Protein AF-A0A7V7E6Z4-F1 (afdb_monomer_lite)

Structure (mmCIF, N/CA/C/O backbone):
data_AF-A0A7V7E6Z4-F1
#
_entry.id   AF-A0A7V7E6Z4-F1
#
loop_
_atom_site.group_PDB
_atom_site.id
_atom_site.type_symbol
_atom_site.label_atom_id
_atom_site.label_alt_id
_atom_site.label_comp_id
_atom_site.label_asym_id
_atom_site.label_entity_id
_atom_site.label_seq_id
_atom_site.pdbx_PDB_ins_code
_atom_site.Cartn_x
_atom_site.Cartn_y
_atom_site.Cartn_z
_atom_site.occupancy
_atom_site.B_iso_or_equiv
_atom_site.auth_seq_id
_atom_site.auth_comp_id
_atom_site.auth_asym_id
_atom_site.auth_atom_id
_atom_site.pdbx_PDB_model_num
ATOM 1 N N . MET A 1 1 ? 14.944 0.141 -25.190 1.00 59.06 1 MET A N 1
ATOM 2 C CA . MET A 1 1 ? 13.803 0.127 -24.250 1.00 59.06 1 MET A CA 1
ATOM 3 C C . MET A 1 1 ? 12.554 0.347 -25.091 1.00 59.06 1 MET A C 1
ATOM 5 O O . MET A 1 1 ? 12.454 1.395 -25.713 1.00 59.06 1 MET A O 1
ATOM 9 N N . THR A 1 2 ? 11.720 -0.678 -25.270 1.00 79.50 2 THR A N 1
ATOM 10 C CA . THR A 1 2 ? 10.551 -0.636 -26.170 1.00 79.50 2 THR A CA 1
ATOM 11 C C . THR A 1 2 ? 9.399 0.134 -25.519 1.00 79.50 2 THR A C 1
ATOM 13 O O . THR A 1 2 ? 9.323 0.200 -24.290 1.00 79.50 2 THR A O 1
ATOM 16 N N . ALA A 1 3 ? 8.516 0.740 -26.319 1.00 80.12 3 ALA A N 1
ATOM 17 C CA . ALA A 1 3 ? 7.389 1.536 -25.821 1.00 80.12 3 ALA A CA 1
ATOM 18 C C . ALA A 1 3 ? 6.503 0.749 -24.831 1.00 80.12 3 ALA A C 1
ATOM 20 O O . ALA A 1 3 ? 6.040 1.303 -23.835 1.00 80.12 3 ALA A O 1
ATOM 21 N N . ASP A 1 4 ? 6.371 -0.563 -25.032 1.00 82.62 4 ASP A N 1
ATOM 22 C CA . ASP A 1 4 ? 5.594 -1.467 -24.176 1.00 82.62 4 ASP A CA 1
ATOM 23 C C . ASP A 1 4 ? 6.121 -1.527 -22.737 1.00 82.62 4 ASP A C 1
ATOM 25 O O . ASP A 1 4 ? 5.346 -1.563 -21.780 1.00 82.62 4 ASP A O 1
ATOM 29 N N . ALA A 1 5 ? 7.444 -1.477 -22.562 1.00 79.00 5 ALA A N 1
ATOM 30 C CA . ALA A 1 5 ? 8.064 -1.508 -21.241 1.00 79.00 5 ALA A CA 1
ATOM 31 C C . ALA A 1 5 ? 7.759 -0.230 -20.445 1.00 79.00 5 ALA A C 1
ATOM 33 O O . ALA A 1 5 ? 7.537 -0.286 -19.236 1.00 79.00 5 ALA A O 1
ATOM 34 N N . ILE A 1 6 ? 7.704 0.922 -21.121 1.00 83.00 6 ILE A N 1
ATOM 35 C CA . ILE A 1 6 ? 7.356 2.203 -20.494 1.00 83.00 6 ILE A CA 1
ATOM 36 C C . ILE A 1 6 ? 5.897 2.171 -20.034 1.00 83.00 6 ILE A C 1
ATOM 38 O O . ILE A 1 6 ? 5.609 2.532 -18.892 1.00 83.00 6 ILE A O 1
ATOM 42 N N . VAL A 1 7 ? 4.990 1.676 -20.881 1.00 87.25 7 VAL A N 1
ATOM 43 C CA . VAL A 1 7 ? 3.567 1.538 -20.536 1.00 87.25 7 VAL A CA 1
ATOM 44 C C . VAL A 1 7 ? 3.386 0.627 -19.321 1.00 87.25 7 VAL A C 1
ATOM 46 O O . VAL A 1 7 ? 2.664 0.994 -18.396 1.00 87.25 7 VAL A O 1
ATOM 49 N N . GLN A 1 8 ? 4.082 -0.512 -19.264 1.00 81.81 8 GLN A N 1
ATOM 50 C CA . GLN A 1 8 ? 4.016 -1.428 -18.118 1.00 81.81 8 GLN A CA 1
ATOM 51 C C . GLN A 1 8 ? 4.528 -0.791 -16.823 1.00 81.81 8 GLN A C 1
ATOM 53 O O . GLN A 1 8 ? 3.911 -0.957 -15.772 1.00 81.81 8 GLN A O 1
ATOM 58 N N . VAL A 1 9 ? 5.629 -0.039 -16.887 1.00 83.00 9 VAL A N 1
ATOM 59 C CA . VAL A 1 9 ? 6.208 0.658 -15.729 1.00 83.00 9 VAL A CA 1
ATOM 60 C C . VAL A 1 9 ? 5.263 1.739 -15.207 1.00 83.00 9 VAL A C 1
ATOM 62 O O . VAL A 1 9 ? 4.999 1.794 -14.004 1.00 83.00 9 VAL A O 1
ATOM 65 N N . VAL A 1 10 ? 4.710 2.567 -16.096 1.00 84.81 10 VAL A N 1
ATOM 66 C CA . VAL A 1 10 ? 3.768 3.630 -15.714 1.00 84.81 10 VAL A CA 1
ATOM 67 C C . VAL A 1 10 ? 2.474 3.029 -15.168 1.00 84.81 10 VAL A C 1
ATOM 69 O O . VAL A 1 10 ? 2.009 3.444 -14.106 1.00 84.81 10 VAL A O 1
ATOM 72 N N . ALA A 1 11 ? 1.917 2.015 -15.833 1.00 83.69 11 ALA A N 1
ATOM 73 C CA . ALA A 1 11 ? 0.713 1.330 -15.373 1.00 83.69 11 ALA A CA 1
ATOM 74 C C . ALA A 1 11 ? 0.926 0.681 -13.998 1.00 83.69 11 ALA A C 1
ATOM 76 O O . ALA A 1 11 ? 0.106 0.875 -13.100 1.00 83.69 11 ALA A O 1
ATOM 77 N N . ALA A 1 12 ? 2.049 -0.018 -13.795 1.00 80.19 12 ALA A N 1
ATOM 78 C CA . ALA A 1 12 ? 2.371 -0.638 -12.514 1.00 80.19 12 ALA A CA 1
ATOM 79 C C . ALA A 1 12 ? 2.565 0.405 -11.405 1.00 80.19 12 ALA A C 1
ATOM 81 O O . ALA A 1 12 ? 2.017 0.237 -10.316 1.00 80.19 12 ALA A O 1
ATOM 82 N N . GLY A 1 13 ? 3.267 1.509 -11.683 1.00 81.00 13 GLY A N 1
ATOM 83 C CA . GLY A 1 13 ? 3.443 2.607 -10.729 1.00 81.00 13 GLY A CA 1
ATOM 84 C C . GLY A 1 13 ? 2.127 3.270 -10.328 1.00 81.00 13 GLY A C 1
ATOM 85 O O . GLY A 1 13 ? 1.870 3.476 -9.140 1.00 81.00 13 GLY A O 1
ATOM 86 N N . THR A 1 14 ? 1.256 3.532 -11.301 1.00 83.50 14 THR A N 1
ATOM 87 C CA . THR A 1 14 ? -0.061 4.141 -11.055 1.00 83.50 14 THR A CA 1
ATOM 88 C C . THR A 1 14 ? -0.967 3.191 -10.270 1.00 83.50 14 THR A C 1
ATOM 90 O O . THR A 1 14 ? -1.601 3.602 -9.297 1.00 83.50 14 THR A O 1
ATOM 93 N N . ALA A 1 15 ? -0.974 1.902 -10.627 1.00 80.62 15 ALA A N 1
ATOM 94 C CA . ALA A 1 15 ? -1.717 0.870 -9.908 1.00 80.62 15 ALA A CA 1
ATOM 95 C C . ALA A 1 15 ? -1.227 0.721 -8.460 1.00 80.62 15 ALA A C 1
ATOM 97 O O . ALA A 1 15 ? -2.041 0.677 -7.539 1.00 80.62 15 ALA A O 1
ATOM 98 N N . GLY A 1 16 ? 0.092 0.711 -8.244 1.00 80.25 16 GLY A N 1
ATOM 99 C CA . GLY A 1 16 ? 0.694 0.670 -6.912 1.00 80.25 16 GLY A CA 1
ATOM 100 C C . GLY A 1 16 ? 0.337 1.882 -6.053 1.00 80.25 16 GLY A C 1
ATOM 101 O O . GLY A 1 16 ? 0.049 1.731 -4.865 1.00 80.25 16 GLY A O 1
ATOM 102 N N . LEU A 1 17 ? 0.280 3.073 -6.653 1.00 79.44 17 LEU A N 1
ATOM 103 C CA . LEU A 1 17 ? -0.120 4.303 -5.969 1.00 79.44 17 LEU A CA 1
ATOM 104 C C . LEU A 1 17 ? -1.601 4.294 -5.573 1.00 79.44 17 LEU A C 1
ATOM 106 O O . LEU A 1 17 ? -1.917 4.526 -4.405 1.00 79.44 17 LEU A O 1
ATOM 110 N N . LEU A 1 18 ? -2.502 3.972 -6.505 1.00 83.50 18 LEU A N 1
ATOM 111 C CA . LEU A 1 18 ? -3.940 3.869 -6.227 1.00 83.50 18 LEU A CA 1
ATOM 112 C C . LEU A 1 18 ? -4.233 2.793 -5.177 1.00 83.50 18 LEU A C 1
ATOM 114 O O . LEU A 1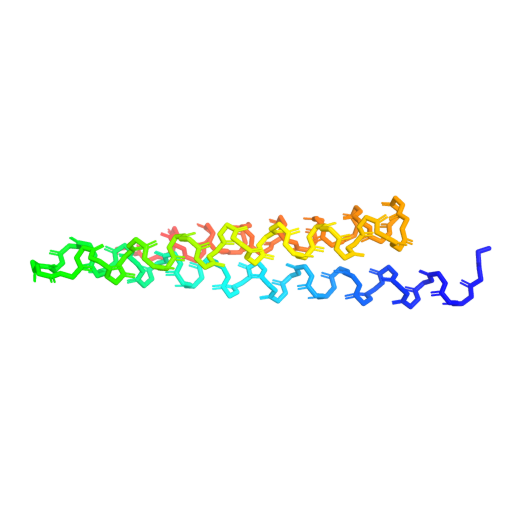 18 ? -4.984 3.031 -4.229 1.00 83.50 18 LEU A O 1
ATOM 118 N N . PHE A 1 19 ? -3.593 1.630 -5.310 1.00 79.88 19 PHE A N 1
ATOM 119 C CA . PHE A 1 19 ? -3.718 0.550 -4.344 1.00 79.88 19 PHE A CA 1
ATOM 120 C C . PHE A 1 19 ? -3.195 0.965 -2.965 1.00 79.88 19 PHE A C 1
ATOM 122 O O . PHE A 1 19 ? -3.854 0.712 -1.959 1.00 79.88 19 PHE A O 1
ATOM 129 N N . GLY A 1 20 ? -2.050 1.650 -2.905 1.00 76.62 20 GLY A N 1
ATOM 130 C CA . GLY A 1 20 ? -1.502 2.184 -1.661 1.00 76.62 20 GLY A CA 1
ATOM 131 C C . GLY A 1 20 ? -2.442 3.179 -0.981 1.00 76.62 20 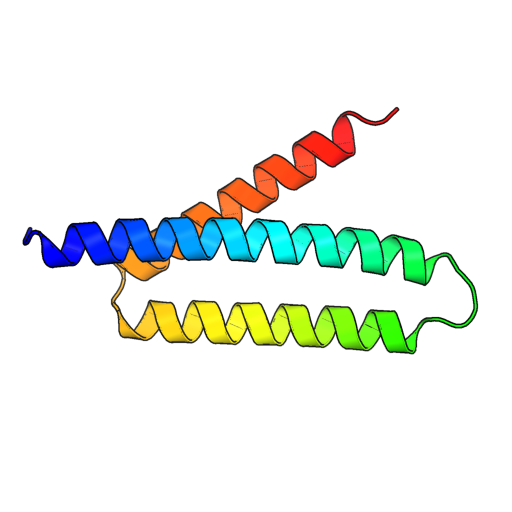GLY A C 1
ATOM 132 O O . GLY A 1 20 ? -2.702 3.052 0.215 1.00 76.62 20 GLY A O 1
ATOM 133 N N . LEU A 1 21 ? -3.017 4.122 -1.730 1.00 78.56 21 LEU A N 1
ATOM 134 C CA . LEU A 1 21 ? -3.994 5.088 -1.212 1.00 78.56 21 LEU A CA 1
ATOM 135 C C . LEU A 1 21 ? -5.223 4.385 -0.633 1.00 78.56 21 LEU A C 1
ATOM 137 O O . LEU A 1 21 ? -5.605 4.654 0.508 1.00 78.56 21 LEU A O 1
ATOM 141 N N . LEU A 1 22 ? -5.791 3.433 -1.377 1.00 80.06 22 LEU A N 1
ATOM 142 C CA . LEU A 1 22 ? -6.919 2.632 -0.911 1.00 80.06 22 LEU A CA 1
ATOM 143 C C . LEU A 1 22 ? -6.549 1.834 0.349 1.00 80.06 22 LEU A C 1
ATOM 145 O O . LEU A 1 22 ? -7.297 1.831 1.323 1.00 80.06 22 LEU A O 1
ATOM 149 N N . TYR A 1 23 ? -5.367 1.216 0.374 1.00 74.50 23 TYR A N 1
ATOM 150 C CA . TYR A 1 23 ? -4.846 0.457 1.511 1.00 74.50 23 TYR A CA 1
ATOM 151 C C . TYR A 1 23 ? -4.738 1.318 2.779 1.00 74.50 23 TYR A C 1
ATOM 153 O O . TYR A 1 23 ? -5.183 0.894 3.848 1.00 74.50 23 TYR A O 1
ATOM 161 N N . PHE A 1 24 ? -4.176 2.525 2.689 1.00 71.62 24 PHE A N 1
ATOM 162 C CA . PHE A 1 24 ? -4.053 3.423 3.843 1.00 71.62 24 PHE A CA 1
ATOM 163 C C . PHE A 1 24 ? -5.386 4.064 4.249 1.00 71.62 24 PHE A C 1
ATOM 165 O O . PHE A 1 24 ? -5.632 4.221 5.444 1.00 71.62 24 PHE A O 1
ATOM 172 N N . TYR A 1 25 ? -6.284 4.350 3.306 1.00 79.00 25 TYR A N 1
ATOM 173 C CA . TYR A 1 25 ? -7.645 4.791 3.624 1.00 79.00 25 TYR A CA 1
ATOM 174 C C . TYR A 1 25 ? -8.423 3.708 4.390 1.00 79.00 25 TYR A C 1
ATOM 176 O O . TYR A 1 25 ? -9.002 3.971 5.447 1.00 79.00 25 TYR A O 1
ATOM 184 N N . LEU A 1 26 ? -8.368 2.459 3.914 1.00 73.31 26 LEU A N 1
ATOM 185 C CA . LEU A 1 26 ? -8.967 1.318 4.605 1.00 73.31 26 LEU A CA 1
ATOM 186 C C . LEU A 1 26 ? -8.347 1.135 5.997 1.00 73.31 26 LEU A C 1
ATOM 188 O O . LEU A 1 26 ? -9.089 0.899 6.947 1.00 73.31 26 LEU A O 1
ATOM 192 N N . LEU A 1 27 ? -7.023 1.290 6.152 1.00 71.56 27 LEU A N 1
ATOM 193 C CA . LEU A 1 27 ? -6.349 1.251 7.461 1.00 71.56 27 LEU A CA 1
ATOM 194 C C . LEU A 1 27 ? -6.948 2.242 8.448 1.00 71.56 27 LEU A C 1
ATOM 196 O O . LEU A 1 27 ? -7.259 1.860 9.572 1.00 71.56 27 LEU A O 1
ATOM 200 N N . TRP A 1 28 ? -7.077 3.499 8.032 1.00 70.81 28 TRP A N 1
ATOM 201 C CA . TRP A 1 28 ? -7.572 4.560 8.895 1.00 70.81 28 TRP A CA 1
ATOM 202 C C . TRP A 1 28 ? -9.009 4.271 9.333 1.00 70.81 28 TRP A C 1
ATOM 204 O O . TRP A 1 28 ? -9.306 4.267 10.526 1.00 70.81 28 TRP A O 1
ATOM 214 N N . ARG A 1 29 ? -9.854 3.839 8.392 1.00 72.62 29 ARG A N 1
ATOM 215 C CA . ARG A 1 29 ? -11.222 3.396 8.682 1.00 72.62 29 ARG A CA 1
ATOM 216 C C . ARG A 1 29 ? -11.264 2.189 9.625 1.00 72.62 29 ARG A C 1
ATOM 218 O O . ARG A 1 29 ? -12.149 2.086 10.465 1.00 72.62 29 ARG A O 1
ATOM 225 N N . THR A 1 30 ? -10.300 1.276 9.513 1.00 69.69 30 THR A N 1
ATOM 226 C CA . THR A 1 30 ? -10.152 0.121 10.415 1.00 69.69 30 THR A CA 1
ATOM 227 C C . THR A 1 30 ? -9.793 0.578 11.828 1.00 69.69 30 THR A C 1
ATOM 229 O O . THR A 1 30 ? -10.367 0.078 12.792 1.00 69.69 30 THR A O 1
ATOM 232 N N . ALA A 1 31 ? -8.874 1.540 11.950 1.00 69.50 31 ALA A N 1
ATOM 233 C CA . ALA A 1 31 ? -8.468 2.120 13.224 1.00 69.50 31 ALA A CA 1
ATOM 234 C C . ALA A 1 31 ? -9.649 2.818 13.920 1.00 69.50 31 ALA A C 1
ATOM 236 O O . ALA A 1 31 ? -9.896 2.549 15.093 1.00 69.50 31 ALA A O 1
ATOM 237 N N . GLU A 1 32 ? -10.449 3.605 13.192 1.00 74.00 32 GLU A N 1
ATOM 238 C CA . GLU A 1 32 ? -11.684 4.206 13.724 1.00 74.00 32 GLU A CA 1
ATOM 239 C C . GLU A 1 32 ? -12.703 3.153 14.190 1.00 74.00 32 GLU A C 1
ATOM 241 O O . GLU A 1 32 ? -13.341 3.300 15.235 1.00 74.00 32 GLU A O 1
ATOM 246 N N . LEU A 1 33 ? -12.856 2.061 13.432 1.00 68.62 33 LEU A N 1
ATOM 247 C CA . LEU A 1 33 ? -13.756 0.961 13.786 1.00 68.62 33 LEU A CA 1
ATOM 248 C C . LEU A 1 33 ? -13.283 0.184 15.019 1.00 68.62 33 LEU A C 1
ATOM 250 O O . LEU A 1 33 ? -14.122 -0.376 15.720 1.00 68.62 33 LEU A O 1
ATOM 254 N N . LEU A 1 34 ? -11.975 0.152 15.289 1.00 66.38 34 LEU A N 1
ATOM 255 C CA . LEU A 1 34 ? -11.390 -0.543 16.437 1.00 66.38 34 LEU A CA 1
ATOM 256 C C . LEU A 1 34 ? -11.671 0.171 17.764 1.00 66.38 34 LEU A C 1
ATOM 258 O O . LEU A 1 34 ? -11.820 -0.487 18.792 1.00 66.38 34 LEU A O 1
ATOM 262 N N . VAL A 1 35 ? -11.763 1.503 17.728 1.00 73.19 35 VAL A N 1
ATOM 263 C CA . VAL A 1 35 ? -12.092 2.341 18.893 1.00 73.19 35 VAL A CA 1
ATOM 264 C C . VAL A 1 35 ? -13.581 2.227 19.259 1.00 73.19 35 VAL A C 1
ATOM 266 O O . VAL A 1 35 ? -13.955 2.437 20.411 1.00 73.19 35 VAL A O 1
ATOM 269 N N . ARG A 1 36 ? -14.447 1.829 18.314 1.00 68.88 36 ARG A N 1
ATOM 270 C CA . ARG A 1 36 ? -15.873 1.579 18.580 1.00 68.88 36 ARG A CA 1
ATOM 271 C C . ARG A 1 36 ? -16.105 0.142 19.088 1.00 68.88 36 ARG A C 1
ATOM 273 O O . ARG A 1 36 ? -15.755 -0.816 18.393 1.00 68.88 36 ARG A O 1
ATOM 280 N N . PRO A 1 37 ? -16.738 -0.054 20.261 1.00 58.28 37 PRO A N 1
ATOM 281 C CA . PRO A 1 37 ? -17.004 -1.392 20.790 1.00 58.28 37 PRO A CA 1
ATOM 282 C C . PRO A 1 37 ? -17.915 -2.201 19.845 1.00 58.28 37 PRO A C 1
ATOM 284 O O . PRO A 1 37 ? -18.870 -1.675 19.279 1.00 58.28 37 PRO A O 1
ATOM 287 N N . GLY A 1 38 ? -17.598 -3.489 19.648 1.00 66.50 38 GLY A N 1
ATOM 288 C CA . GLY A 1 38 ? -18.414 -4.443 18.874 1.00 66.50 38 GLY A CA 1
ATOM 289 C C . GLY A 1 38 ? -18.015 -4.689 17.408 1.00 66.50 38 GLY A C 1
ATOM 290 O O . GLY A 1 38 ? -18.619 -5.538 16.761 1.00 66.50 38 GLY A O 1
ATOM 291 N N . ARG A 1 39 ? -16.990 -4.016 16.858 1.00 66.00 39 ARG A N 1
ATOM 292 C CA . ARG A 1 39 ? -16.626 -4.118 15.418 1.00 66.00 39 ARG A CA 1
ATOM 293 C C . ARG A 1 39 ? -15.278 -4.791 15.113 1.00 66.00 39 ARG A C 1
ATOM 295 O O . ARG A 1 39 ? -14.741 -4.653 14.015 1.00 66.00 39 ARG A O 1
ATOM 302 N N . ARG A 1 40 ? -14.759 -5.602 16.043 1.00 64.88 40 ARG A N 1
ATOM 303 C CA . ARG A 1 40 ? -13.464 -6.308 15.916 1.00 64.88 40 ARG A CA 1
ATOM 304 C C . ARG A 1 40 ? -13.373 -7.241 14.694 1.00 64.88 40 ARG A C 1
ATOM 306 O O . ARG A 1 40 ? -12.325 -7.287 14.060 1.00 64.88 40 ARG A O 1
ATOM 313 N N . MET A 1 41 ? -14.459 -7.925 14.310 1.00 61.78 41 MET A N 1
ATOM 314 C CA . MET A 1 41 ? -14.468 -8.774 13.102 1.00 61.78 41 MET A CA 1
ATOM 315 C C . MET A 1 41 ? -14.372 -7.966 11.803 1.00 61.78 41 MET A C 1
ATOM 317 O O . MET A 1 41 ? -13.667 -8.374 10.884 1.00 61.78 41 MET A O 1
ATOM 321 N N . ALA A 1 42 ? -15.020 -6.798 11.734 1.00 63.28 42 ALA A N 1
ATOM 322 C CA . ALA A 1 42 ? -14.905 -5.912 10.576 1.00 63.28 42 ALA A CA 1
ATOM 323 C C . ALA A 1 42 ? -13.467 -5.401 10.420 1.00 63.28 42 ALA A C 1
ATOM 325 O O . ALA A 1 42 ? -12.960 -5.305 9.304 1.00 63.28 42 ALA A O 1
ATOM 326 N N . ALA A 1 43 ? -12.786 -5.147 11.540 1.00 63.81 43 ALA A N 1
ATOM 327 C CA . ALA A 1 43 ? -11.390 -4.757 11.516 1.00 63.81 43 ALA A CA 1
ATOM 328 C C . ALA A 1 43 ? -10.451 -5.877 11.041 1.00 63.81 43 ALA A C 1
ATOM 330 O O . ALA A 1 43 ? -9.571 -5.622 10.222 1.00 63.81 43 ALA A O 1
ATOM 331 N N . ALA A 1 44 ? -10.674 -7.112 11.502 1.00 64.81 44 ALA A N 1
ATOM 332 C CA . ALA A 1 44 ? -9.913 -8.286 11.072 1.00 64.81 44 ALA A CA 1
ATOM 333 C C . ALA A 1 44 ? -10.113 -8.608 9.577 1.00 64.81 44 ALA A C 1
ATOM 335 O O . ALA A 1 44 ? -9.158 -8.938 8.875 1.00 64.81 44 ALA A O 1
ATOM 336 N N . GLY A 1 45 ? -11.342 -8.466 9.066 1.00 67.00 45 GLY A N 1
ATOM 337 C CA . GLY A 1 45 ? -11.631 -8.629 7.638 1.00 67.00 45 GLY A CA 1
ATOM 338 C C . GLY A 1 45 ? -10.933 -7.575 6.774 1.00 67.00 45 GLY A C 1
ATOM 339 O O . GLY A 1 45 ? -10.414 -7.886 5.704 1.00 67.00 45 GLY A O 1
ATOM 340 N N . LEU A 1 46 ? -10.846 -6.337 7.267 1.00 65.50 46 LEU A N 1
ATOM 341 C CA . LEU A 1 46 ? -10.154 -5.236 6.597 1.00 65.50 46 LEU A CA 1
ATOM 342 C C . LEU A 1 46 ? -8.632 -5.419 6.553 1.00 65.50 46 LEU A C 1
ATOM 344 O O . LEU A 1 46 ? -8.019 -5.118 5.527 1.00 65.50 46 LEU A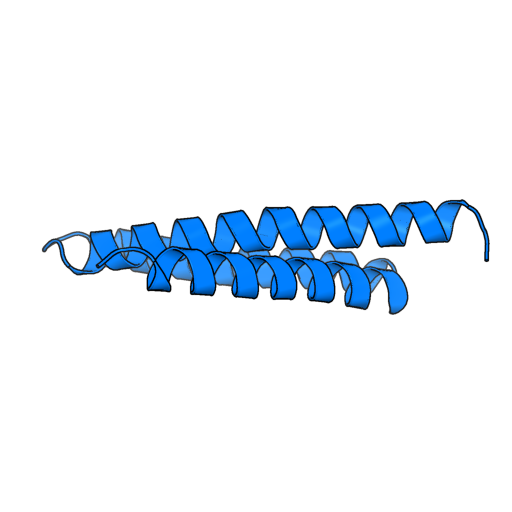 O 1
ATOM 348 N N . THR A 1 47 ? -8.008 -5.927 7.620 1.00 65.69 47 THR A N 1
ATOM 349 C CA . THR A 1 47 ? -6.576 -6.273 7.607 1.00 65.69 47 THR A CA 1
ATOM 350 C C . THR A 1 47 ? -6.285 -7.456 6.694 1.00 65.69 47 THR A C 1
ATOM 352 O O . THR A 1 47 ? -5.344 -7.375 5.903 1.00 65.69 47 THR A O 1
ATOM 355 N N . LEU A 1 48 ? -7.107 -8.509 6.731 1.00 71.31 48 LEU A N 1
ATOM 356 C CA . LEU A 1 48 ? -6.967 -9.654 5.826 1.00 71.31 48 LEU A CA 1
ATOM 357 C C . LEU A 1 48 ? -7.113 -9.243 4.359 1.00 71.31 48 LEU A C 1
ATOM 359 O O . LEU A 1 48 ? -6.250 -9.577 3.550 1.00 71.31 48 LEU A O 1
ATOM 363 N N . GLY A 1 49 ? -8.139 -8.455 4.022 1.00 69.38 49 GLY A N 1
ATOM 364 C CA . GLY A 1 49 ? -8.341 -7.952 2.660 1.00 69.38 49 GLY A CA 1
ATOM 365 C C . GLY A 1 49 ? -7.180 -7.082 2.173 1.00 69.38 49 GLY A C 1
ATOM 366 O O . GLY A 1 49 ? -6.786 -7.145 1.011 1.00 69.38 49 GLY A O 1
ATOM 367 N N . ARG A 1 50 ? -6.566 -6.319 3.078 1.00 70.06 50 ARG A N 1
ATOM 368 C CA . ARG A 1 50 ? -5.392 -5.496 2.784 1.00 70.06 50 ARG A CA 1
ATOM 369 C C . ARG A 1 50 ? -4.134 -6.312 2.516 1.00 70.06 50 ARG A C 1
ATOM 371 O O . ARG A 1 50 ? -3.432 -6.018 1.550 1.00 70.06 50 ARG A O 1
ATOM 378 N N . ILE A 1 51 ? -3.860 -7.325 3.335 1.00 71.75 51 ILE A N 1
ATOM 379 C CA . ILE A 1 51 ? -2.719 -8.227 3.126 1.00 71.75 51 ILE A CA 1
ATOM 380 C C . ILE A 1 51 ? -2.925 -9.022 1.836 1.00 71.75 51 ILE A C 1
ATOM 382 O O . ILE A 1 51 ? -2.033 -9.051 0.994 1.00 71.75 51 ILE A O 1
ATOM 386 N N . ALA A 1 52 ? -4.118 -9.586 1.636 1.00 71.81 52 ALA A N 1
ATOM 387 C CA . ALA A 1 52 ? -4.459 -10.319 0.423 1.00 71.81 52 ALA A CA 1
ATOM 388 C C . ALA A 1 52 ? -4.310 -9.442 -0.829 1.00 71.81 52 ALA A C 1
ATOM 390 O O . ALA A 1 52 ? -3.676 -9.857 -1.795 1.00 71.81 52 ALA A O 1
ATOM 391 N N . GLY A 1 53 ? -4.807 -8.202 -0.797 1.00 71.38 53 GLY A N 1
ATOM 392 C CA . GLY A 1 53 ? -4.655 -7.270 -1.912 1.00 71.38 53 GLY A CA 1
ATOM 393 C C . GLY A 1 53 ? -3.192 -6.918 -2.201 1.00 71.38 53 GLY A C 1
ATOM 394 O O . GLY A 1 53 ? -2.794 -6.892 -3.362 1.00 71.38 53 GLY A O 1
ATOM 395 N N . ALA A 1 54 ? -2.375 -6.699 -1.163 1.00 69.31 54 ALA A N 1
ATOM 396 C CA . ALA A 1 54 ? -0.953 -6.402 -1.337 1.00 69.31 54 ALA A CA 1
ATOM 397 C C . ALA A 1 54 ? -0.210 -7.595 -1.949 1.00 69.31 54 ALA A C 1
ATOM 399 O O . ALA A 1 54 ? 0.585 -7.413 -2.868 1.00 69.31 54 ALA A O 1
ATOM 400 N N . VAL A 1 55 ? -0.516 -8.812 -1.493 1.00 75.12 55 VAL A N 1
ATOM 401 C CA . VAL A 1 55 ? 0.046 -10.052 -2.042 1.00 75.12 55 VAL A CA 1
ATOM 402 C C . VAL A 1 55 ? -0.351 -10.228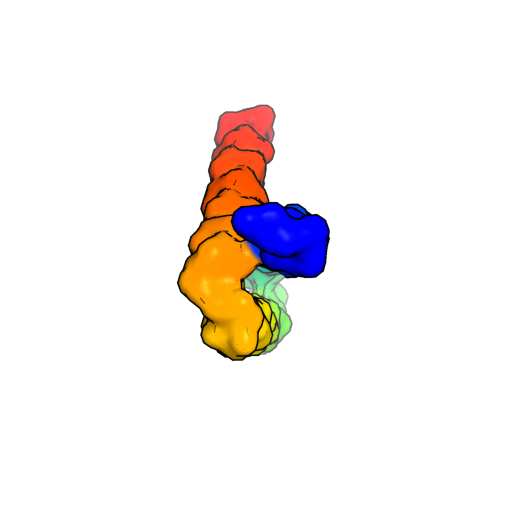 -3.506 1.00 75.12 55 VAL A C 1
ATOM 404 O O . VAL A 1 55 ? 0.515 -10.499 -4.331 1.00 75.12 55 VAL A O 1
ATOM 407 N N . VAL A 1 56 ? -1.624 -10.019 -3.856 1.00 74.56 56 VAL A N 1
ATOM 408 C CA . VAL A 1 56 ? -2.105 -10.141 -5.243 1.00 74.56 56 VAL A CA 1
ATOM 409 C C . VAL A 1 56 ? -1.452 -9.102 -6.149 1.00 74.56 56 VAL A C 1
ATOM 411 O O . VAL A 1 56 ? -0.988 -9.453 -7.231 1.00 74.56 56 VAL A O 1
ATOM 414 N N . LEU A 1 57 ? -1.367 -7.843 -5.712 1.00 70.00 57 LEU A N 1
ATOM 415 C CA . LEU A 1 57 ? -0.753 -6.773 -6.497 1.00 70.00 57 LEU A CA 1
ATOM 416 C C . LEU A 1 57 ? 0.740 -7.040 -6.731 1.00 70.00 57 LEU A C 1
ATOM 418 O O . LEU A 1 57 ? 1.226 -6.907 -7.855 1.00 70.00 57 LEU A O 1
ATOM 422 N N . LEU A 1 58 ? 1.458 -7.464 -5.688 1.00 69.75 58 LEU A N 1
ATOM 423 C CA . LEU A 1 58 ? 2.881 -7.778 -5.778 1.00 69.75 58 LEU A CA 1
ATOM 424 C C . LEU A 1 58 ? 3.128 -9.026 -6.637 1.00 69.75 58 LEU A C 1
ATOM 426 O O . LEU A 1 58 ? 4.058 -9.037 -7.439 1.00 69.75 58 LEU A O 1
ATOM 430 N N . ALA A 1 59 ? 2.272 -10.045 -6.528 1.00 72.88 59 ALA A N 1
ATOM 431 C CA . ALA A 1 59 ? 2.333 -11.245 -7.359 1.00 72.88 59 ALA A CA 1
ATOM 432 C C . ALA A 1 59 ? 2.046 -10.936 -8.836 1.00 72.88 59 ALA A C 1
ATOM 434 O O . ALA A 1 59 ? 2.736 -11.459 -9.710 1.00 72.88 59 ALA A O 1
ATOM 435 N N . LEU A 1 60 ? 1.077 -10.061 -9.135 1.00 69.31 60 LEU A N 1
ATOM 436 C CA . LEU A 1 60 ? 0.820 -9.604 -10.505 1.00 69.31 60 LEU A CA 1
ATOM 437 C C . LEU A 1 60 ? 2.025 -8.844 -11.066 1.00 69.31 60 LEU A C 1
ATOM 439 O O . LEU A 1 60 ? 2.446 -9.096 -12.193 1.00 69.31 60 LEU A O 1
ATOM 443 N N . ALA A 1 61 ? 2.597 -7.944 -10.267 1.00 65.31 61 ALA A N 1
ATOM 444 C CA . ALA A 1 61 ? 3.742 -7.144 -10.674 1.00 65.31 61 ALA A CA 1
ATOM 445 C C . ALA A 1 61 ? 5.001 -8.003 -10.884 1.00 65.31 61 ALA A C 1
ATOM 447 O O . ALA A 1 61 ? 5.738 -7.779 -11.842 1.00 65.31 61 ALA A O 1
ATOM 448 N N . ALA A 1 62 ? 5.201 -9.042 -10.067 1.00 71.62 62 ALA A N 1
ATOM 449 C CA . ALA A 1 62 ? 6.296 -9.999 -10.225 1.00 71.62 62 ALA A CA 1
ATOM 450 C C . ALA A 1 62 ? 6.241 -10.754 -11.567 1.00 71.62 62 ALA A C 1
ATOM 452 O O . ALA A 1 62 ? 7.285 -11.104 -12.114 1.00 71.62 62 ALA A O 1
ATOM 453 N N . ARG A 1 63 ? 5.047 -10.961 -12.145 1.00 77.12 63 ARG A N 1
ATOM 454 C CA . ARG A 1 63 ? 4.891 -11.597 -13.469 1.00 77.12 63 ARG A CA 1
ATOM 455 C C . ARG A 1 63 ? 5.267 -10.679 -14.636 1.00 77.12 63 ARG A C 1
ATOM 457 O O . ARG A 1 63 ? 5.511 -11.184 -15.726 1.00 77.12 63 ARG A O 1
ATOM 464 N N . LEU A 1 64 ? 5.318 -9.363 -14.420 1.00 69.06 64 LEU A N 1
ATOM 465 C CA . LEU A 1 64 ? 5.645 -8.357 -15.442 1.00 69.06 64 LEU A CA 1
ATOM 466 C C . LEU A 1 64 ? 7.141 -7.984 -15.461 1.00 69.06 64 LEU A C 1
ATOM 468 O O . LEU A 1 64 ? 7.584 -7.255 -16.343 1.00 69.06 64 LEU A O 1
ATOM 472 N N . GLY A 1 65 ? 7.933 -8.497 -14.514 1.00 79.88 65 GLY A N 1
ATOM 473 C CA . GLY A 1 65 ? 9.376 -8.269 -14.419 1.00 79.88 65 GLY A CA 1
ATOM 474 C C . GLY A 1 65 ? 9.785 -7.273 -13.327 1.00 79.88 65 GLY A C 1
ATOM 475 O O . GLY A 1 65 ? 8.959 -6.641 -12.668 1.00 79.88 65 GLY A O 1
ATOM 476 N N . VAL A 1 66 ? 11.100 -7.131 -13.128 1.00 79.00 66 VAL A N 1
ATOM 477 C CA . VAL A 1 66 ? 11.682 -6.375 -12.000 1.00 79.00 66 VAL A CA 1
ATOM 478 C C . VAL A 1 66 ? 11.358 -4.878 -12.061 1.00 79.00 66 VAL A C 1
ATOM 480 O O . VAL A 1 66 ? 11.019 -4.281 -11.044 1.00 79.00 66 VAL A O 1
ATOM 483 N N . LEU A 1 67 ? 11.427 -4.259 -13.243 1.00 80.12 67 LEU A N 1
ATOM 484 C CA . LEU A 1 67 ? 11.200 -2.816 -13.405 1.00 80.12 67 LEU A CA 1
ATOM 485 C C . LEU A 1 67 ? 9.747 -2.395 -13.085 1.00 80.12 67 LEU A C 1
ATOM 487 O O . LEU A 1 67 ? 9.572 -1.486 -12.271 1.00 80.12 67 LEU A O 1
ATOM 491 N N . PRO A 1 68 ? 8.699 -3.049 -13.628 1.00 75.50 68 PRO A N 1
ATOM 492 C CA . PRO A 1 68 ? 7.312 -2.774 -13.242 1.00 75.50 68 PRO A CA 1
ATOM 493 C C . PRO A 1 68 ? 7.030 -3.065 -11.764 1.00 75.50 68 PRO A C 1
ATOM 495 O O . PRO A 1 68 ? 6.305 -2.312 -11.116 1.00 75.50 68 PRO A O 1
ATOM 498 N N . MET A 1 69 ? 7.639 -4.114 -11.202 1.00 77.94 69 MET A N 1
ATOM 499 C CA . MET A 1 69 ? 7.516 -4.435 -9.779 1.00 77.94 69 MET A CA 1
ATOM 500 C C . MET A 1 69 ? 8.073 -3.321 -8.887 1.00 77.94 69 MET A C 1
ATOM 502 O O . MET A 1 69 ? 7.404 -2.897 -7.942 1.00 77.94 69 MET A O 1
ATOM 506 N N . LEU A 1 70 ? 9.257 -2.795 -9.215 1.00 80.12 70 LEU A N 1
ATOM 507 C CA . LEU A 1 70 ? 9.846 -1.657 -8.508 1.00 80.12 70 LEU A CA 1
ATOM 508 C C . LEU A 1 70 ? 9.011 -0.384 -8.675 1.00 80.12 70 LEU A C 1
ATOM 510 O O . LEU A 1 70 ? 8.845 0.359 -7.710 1.00 80.12 70 LEU A O 1
ATOM 514 N N . ALA A 1 71 ? 8.443 -0.149 -9.859 1.00 80.56 71 ALA A N 1
ATOM 515 C CA . ALA A 1 71 ? 7.570 0.995 -10.101 1.00 80.56 71 ALA A CA 1
ATOM 516 C C . ALA A 1 71 ? 6.287 0.924 -9.260 1.00 80.56 71 ALA A C 1
ATOM 518 O O . ALA A 1 71 ? 5.937 1.899 -8.593 1.00 80.56 71 ALA A O 1
ATOM 519 N N . GLY A 1 72 ? 5.625 -0.236 -9.223 1.00 76.12 72 GLY A N 1
ATOM 520 C CA . GLY A 1 72 ? 4.447 -0.459 -8.382 1.00 76.12 72 GLY A CA 1
ATOM 521 C C . GLY A 1 72 ? 4.747 -0.324 -6.891 1.00 76.12 72 GLY A C 1
ATOM 522 O O . GLY A 1 72 ? 4.001 0.338 -6.166 1.00 76.12 72 GLY A O 1
ATOM 523 N N . LEU A 1 73 ? 5.883 -0.857 -6.434 1.00 78.12 73 LEU A N 1
ATOM 524 C CA . LEU A 1 73 ? 6.350 -0.652 -5.063 1.00 78.12 73 LEU A CA 1
ATOM 525 C C . LEU A 1 73 ? 6.622 0.834 -4.776 1.00 78.12 73 LEU A C 1
ATOM 527 O O . LEU A 1 73 ? 6.220 1.342 -3.730 1.00 78.12 73 LEU A O 1
ATOM 531 N N . GLY A 1 74 ? 7.257 1.546 -5.708 1.00 80.75 74 GLY A N 1
ATOM 532 C CA . GLY A 1 74 ? 7.513 2.983 -5.613 1.00 80.75 74 GLY A CA 1
ATOM 533 C C . GLY A 1 74 ? 6.226 3.799 -5.487 1.00 80.75 74 GLY A C 1
ATOM 534 O O . GLY A 1 74 ? 6.114 4.635 -4.589 1.00 80.75 74 GLY A O 1
ATOM 535 N N . GLY A 1 75 ? 5.216 3.501 -6.309 1.00 80.94 75 GLY A N 1
ATOM 536 C CA . GLY A 1 75 ? 3.885 4.105 -6.208 1.00 80.94 75 GLY A CA 1
ATOM 537 C C . GLY A 1 75 ? 3.226 3.846 -4.849 1.00 80.94 75 GLY A C 1
ATOM 538 O O . GLY A 1 75 ? 2.710 4.770 -4.216 1.00 80.94 75 GLY A O 1
ATOM 539 N N . PHE A 1 76 ? 3.318 2.614 -4.343 1.00 78.00 76 PHE A N 1
ATOM 540 C CA . PHE A 1 76 ? 2.801 2.251 -3.021 1.00 78.00 76 PHE A CA 1
ATOM 541 C C . PHE A 1 76 ? 3.512 3.004 -1.880 1.00 78.00 76 PHE A C 1
ATOM 543 O O . PHE A 1 76 ? 2.873 3.477 -0.935 1.00 78.00 76 PHE A O 1
ATOM 550 N N . LEU A 1 77 ? 4.835 3.162 -1.968 1.00 79.25 77 LEU A N 1
ATOM 551 C CA . LEU A 1 77 ? 5.626 3.918 -0.993 1.00 79.25 77 LEU A CA 1
ATOM 552 C C . LEU A 1 77 ? 5.312 5.420 -1.030 1.00 79.25 77 LEU A C 1
ATOM 554 O O . LEU A 1 77 ? 5.242 6.051 0.028 1.00 79.25 77 LEU A O 1
ATOM 558 N N . LEU A 1 78 ? 5.062 5.989 -2.211 1.00 80.81 78 LEU A N 1
ATOM 559 C CA . LEU A 1 78 ? 4.586 7.368 -2.339 1.00 80.81 78 LEU A CA 1
ATOM 560 C C . LEU A 1 78 ? 3.225 7.550 -1.662 1.00 80.81 78 LEU A C 1
ATOM 562 O O . LEU A 1 78 ? 3.057 8.480 -0.870 1.00 80.81 78 LEU A O 1
ATOM 566 N N . ALA A 1 79 ? 2.289 6.625 -1.884 1.00 78.94 79 ALA A N 1
ATOM 567 C CA . ALA A 1 79 ? 0.996 6.642 -1.206 1.00 78.94 79 ALA A CA 1
ATOM 568 C C . ALA A 1 79 ? 1.136 6.577 0.326 1.00 78.94 79 ALA A C 1
ATOM 570 O O . ALA A 1 79 ? 0.442 7.305 1.038 1.00 78.94 79 ALA A O 1
ATOM 571 N N . ARG A 1 80 ? 2.087 5.786 0.848 1.00 75.25 80 ARG A N 1
ATOM 572 C CA . ARG A 1 80 ? 2.431 5.781 2.283 1.00 75.25 80 ARG A CA 1
ATOM 573 C C . ARG A 1 80 ? 2.907 7.152 2.758 1.00 75.25 80 ARG A C 1
ATOM 575 O O . ARG A 1 80 ?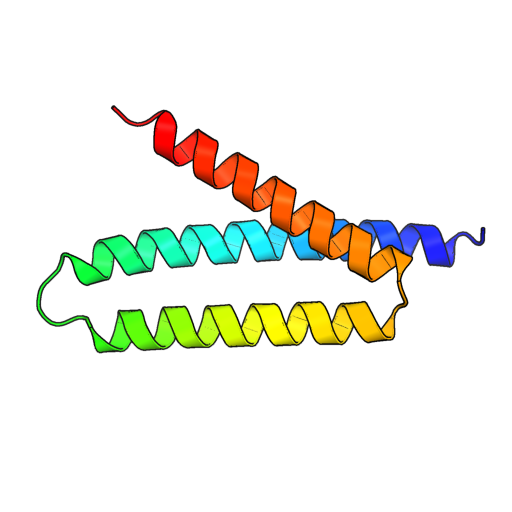 2.474 7.613 3.812 1.00 75.25 80 ARG A O 1
ATOM 582 N N . GLY A 1 81 ? 3.804 7.791 2.010 1.00 76.75 81 GLY A N 1
ATOM 583 C CA . GLY A 1 81 ? 4.310 9.125 2.335 1.00 76.75 81 GLY A CA 1
ATOM 584 C C . GLY A 1 81 ? 3.195 10.171 2.390 1.00 76.75 81 GLY A C 1
ATOM 585 O O . GLY A 1 81 ? 3.154 10.973 3.323 1.00 76.75 81 GLY A O 1
ATOM 586 N N . ILE A 1 82 ? 2.262 10.117 1.438 1.00 79.06 82 ILE A N 1
ATOM 587 C CA . ILE A 1 82 ? 1.079 10.986 1.390 1.00 79.06 82 ILE A CA 1
ATOM 588 C C . ILE A 1 82 ? 0.181 10.735 2.608 1.00 79.06 82 ILE A C 1
ATOM 590 O O . ILE A 1 82 ? -0.126 11.674 3.342 1.00 79.06 82 ILE A O 1
ATOM 594 N N . ALA A 1 83 ? -0.167 9.476 2.884 1.00 72.31 83 ALA A N 1
ATOM 595 C CA . ALA A 1 83 ? -1.014 9.107 4.019 1.00 72.31 83 ALA A CA 1
ATOM 596 C C . ALA A 1 83 ? -0.418 9.538 5.373 1.00 72.31 83 ALA A C 1
ATOM 598 O O . ALA A 1 83 ? -1.131 10.058 6.230 1.00 72.31 83 ALA A O 1
ATOM 599 N N . LEU A 1 84 ? 0.898 9.383 5.559 1.00 75.69 84 LEU A N 1
ATOM 600 C CA . LEU A 1 84 ? 1.593 9.827 6.773 1.00 75.69 84 LEU A CA 1
ATOM 601 C C . LEU A 1 84 ? 1.603 11.354 6.931 1.00 75.69 84 LEU A C 1
ATOM 603 O O . LEU A 1 84 ? 1.550 11.844 8.058 1.00 75.69 84 LEU A O 1
ATOM 607 N N . 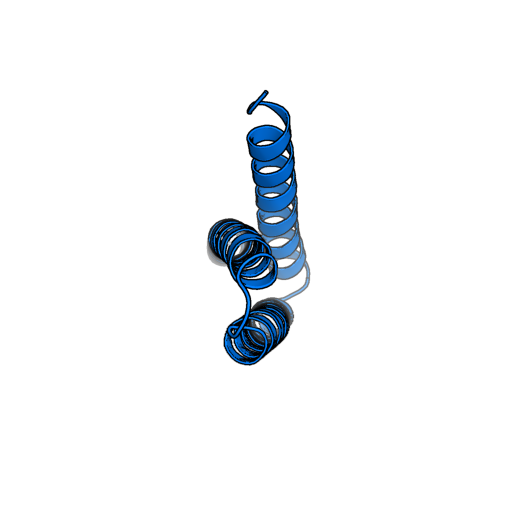ARG A 1 85 ? 1.685 12.112 5.830 1.00 78.44 85 ARG A N 1
ATOM 608 C CA . ARG A 1 85 ? 1.633 13.585 5.861 1.00 78.44 85 ARG A CA 1
ATOM 609 C C . ARG A 1 85 ? 0.230 14.097 6.178 1.00 78.44 85 ARG A C 1
ATOM 611 O O . ARG A 1 85 ? 0.101 14.992 7.010 1.00 78.44 85 ARG A O 1
ATOM 618 N N . LEU A 1 86 ? -0.797 13.494 5.579 1.00 74.62 86 LEU A N 1
ATOM 619 C CA . LEU A 1 86 ? -2.205 13.796 5.869 1.00 74.62 86 LEU A CA 1
ATOM 620 C C . LEU A 1 86 ? -2.531 13.577 7.349 1.00 74.62 86 LEU A C 1
ATOM 622 O O . LEU A 1 86 ? -3.133 14.433 7.983 1.00 74.62 86 LEU A O 1
ATOM 626 N N . ASN A 1 87 ? -2.049 12.482 7.938 1.00 65.56 87 ASN A N 1
ATOM 627 C CA . ASN A 1 87 ? -2.326 12.184 9.344 1.00 65.56 87 ASN A CA 1
ATOM 628 C C . ASN A 1 87 ? -1.495 13.016 10.344 1.00 65.56 87 ASN A C 1
ATOM 630 O O . ASN A 1 87 ? -1.758 12.971 11.537 1.00 65.56 87 ASN A O 1
ATOM 634 N N . ARG A 1 88 ? -0.472 13.752 9.882 1.00 64.38 88 ARG A N 1
ATOM 635 C CA . ARG A 1 88 ? 0.319 14.688 10.709 1.00 64.38 88 ARG A CA 1
ATOM 636 C C . ARG A 1 88 ? -0.213 16.120 10.690 1.00 64.38 88 ARG A C 1
ATOM 638 O O . ARG A 1 88 ? 0.263 16.935 11.469 1.00 64.38 88 ARG A O 1
ATOM 645 N N . THR A 1 89 ? -1.127 16.441 9.778 1.00 59.44 89 THR A N 1
ATOM 646 C CA . THR A 1 89 ? -1.639 17.808 9.572 1.00 59.44 89 THR A CA 1
ATOM 647 C C . THR A 1 89 ? -3.010 18.047 10.200 1.00 59.44 89 THR A C 1
ATOM 649 O O . THR A 1 89 ? -3.507 19.166 10.128 1.00 59.44 89 THR A O 1
ATOM 652 N N . VAL A 1 90 ? -3.598 17.038 10.850 1.00 48.38 90 VAL A N 1
ATOM 653 C CA . VAL A 1 90 ? -4.801 17.197 11.675 1.00 48.38 90 VAL A CA 1
ATOM 654 C C . VAL A 1 90 ? -4.352 17.379 13.137 1.00 48.38 90 VAL A C 1
ATOM 656 O O . VAL A 1 90 ? -3.813 16.418 13.692 1.00 48.38 90 VAL A O 1
ATOM 659 N N . PRO A 1 91 ? -4.466 18.593 13.717 1.00 43.75 91 PRO A N 1
ATOM 660 C CA . PRO A 1 91 ? -4.196 18.859 15.132 1.00 43.75 91 PRO A CA 1
ATOM 661 C C . PRO A 1 91 ? -5.249 18.250 16.066 1.00 43.75 91 PRO A C 1
ATOM 663 O O . PRO A 1 91 ? -6.403 18.050 15.620 1.00 43.75 91 PRO A O 1
#

Secondary structure (DSSP, 8-state):
--HHHHHHHHHHHHHHHHHHHHHHHHHHHHHHHHHSTT-HHHHHHHHHHHHHHHHHHHHHHHHT-HHHHHHHHHHHHHHHHHHHHHTTS--

Foldseek 3Di:
DDPVLVVLLVVLLQQLQVLLLVLLVLVVVLVVQVVDPPRVVVSVVSVVVSVVSVVVSLVVQVVVDDNSSVSSVVSNVVNVVVSVVVVVPDD

Radius of gyration: 15.46 Å; chains: 1; bounding box: 32×30×47 Å

Sequence (91 aa):
MTADAIVQVVAAGTAGLLFGLLYFYLLWRTAELLVRPGRRMAAAGLTLGRIAGAVVLLALAARLGVLPMLAGLGGFLLARGIALRLNRTVP

pLDDT: mean 73.5, std 7.73, range [43.75, 87.25]